Protein AF-A0AAE1I0R9-F1 (afdb_monomer_lite)

Structure (mmCIF, N/CA/C/O backbone):
data_AF-A0AAE1I0R9-F1
#
_entry.id   AF-A0AAE1I0R9-F1
#
loop_
_atom_site.group_PDB
_atom_site.id
_atom_site.type_symbol
_atom_site.label_atom_id
_atom_site.label_alt_id
_atom_site.label_comp_id
_atom_site.label_asym_id
_atom_site.label_entity_id
_atom_site.label_seq_id
_atom_site.pdbx_PDB_ins_code
_atom_site.Cartn_x
_atom_site.Cartn_y
_atom_site.Cartn_z
_atom_site.occupancy
_atom_site.B_iso_or_equiv
_atom_site.auth_seq_id
_atom_site.auth_comp_id
_atom_site.auth_asym_id
_atom_site.auth_atom_id
_atom_site.pdbx_PDB_model_num
ATOM 1 N N . MET A 1 1 ? -4.286 -12.818 36.187 1.00 58.19 1 MET A N 1
ATOM 2 C CA . MET A 1 1 ? -3.000 -12.265 35.698 1.00 58.19 1 MET A CA 1
ATOM 3 C C . MET A 1 1 ? -2.532 -12.941 34.406 1.00 58.19 1 MET A C 1
ATOM 5 O O . MET A 1 1 ? -2.054 -12.243 33.530 1.00 58.19 1 MET A O 1
ATOM 9 N N . THR A 1 2 ? -2.725 -14.253 34.232 1.00 62.12 2 THR A N 1
ATOM 10 C CA . THR A 1 2 ? -2.383 -15.006 33.003 1.00 62.12 2 THR A CA 1
ATOM 11 C C . THR A 1 2 ? -3.253 -14.705 31.773 1.00 62.12 2 THR A C 1
ATOM 13 O O . THR A 1 2 ? -2.785 -14.897 30.657 1.00 62.12 2 THR A O 1
ATOM 16 N N . THR A 1 3 ? -4.483 -14.208 31.938 1.00 63.59 3 THR A N 1
ATOM 17 C CA . THR A 1 3 ? -5.367 -13.837 30.815 1.00 63.59 3 THR A CA 1
ATOM 18 C C . THR A 1 3 ? -4.929 -12.546 30.116 1.00 63.59 3 THR A C 1
ATOM 20 O O . THR A 1 3 ? -4.850 -12.519 28.898 1.00 63.59 3 THR A O 1
ATOM 23 N N . ALA A 1 4 ? -4.511 -11.522 30.868 1.00 64.88 4 ALA A N 1
ATOM 24 C CA . ALA A 1 4 ? -4.095 -10.232 30.302 1.00 64.88 4 ALA A CA 1
ATOM 25 C C . ALA A 1 4 ? -2.843 -10.324 29.401 1.00 64.88 4 ALA A C 1
ATOM 27 O O . ALA A 1 4 ? -2.781 -9.667 28.367 1.00 64.88 4 ALA A O 1
ATOM 28 N N . PHE A 1 5 ? -1.871 -11.179 29.750 1.00 70.50 5 PHE A N 1
ATOM 29 C CA . PHE A 1 5 ? -0.695 -11.433 28.903 1.00 70.50 5 PHE A CA 1
ATOM 30 C C . PHE A 1 5 ? -1.070 -12.110 27.575 1.00 70.50 5 PHE A C 1
ATOM 32 O O . PHE A 1 5 ? -0.483 -11.811 26.537 1.00 70.50 5 PHE A O 1
ATOM 39 N N . ASN A 1 6 ? -2.063 -13.004 27.599 1.00 77.69 6 ASN A N 1
AT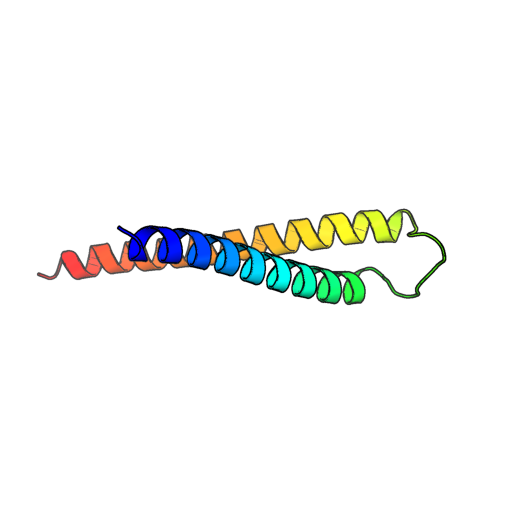OM 40 C CA . ASN A 1 6 ? -2.587 -13.638 26.392 1.00 77.69 6 ASN A CA 1
ATOM 41 C C . ASN A 1 6 ? -3.268 -12.592 25.493 1.00 77.69 6 ASN A C 1
ATOM 43 O O . ASN A 1 6 ? -2.988 -12.543 24.302 1.00 77.69 6 ASN A O 1
ATOM 47 N N . ASP A 1 7 ? -4.051 -11.682 26.077 1.00 87.75 7 ASP A N 1
ATOM 48 C CA . ASP A 1 7 ? -4.768 -10.641 25.332 1.00 87.75 7 ASP A CA 1
ATOM 49 C C . ASP A 1 7 ? -3.830 -9.618 24.662 1.00 87.75 7 ASP A C 1
ATOM 51 O O . ASP A 1 7 ? -4.100 -9.162 23.548 1.00 87.75 7 ASP A O 1
ATOM 55 N N . ASP A 1 8 ? -2.731 -9.230 25.319 1.00 89.31 8 ASP A N 1
ATOM 56 C CA . ASP A 1 8 ? -1.702 -8.365 24.720 1.00 89.31 8 ASP A CA 1
ATOM 57 C C . ASP A 1 8 ? -0.972 -9.074 23.571 1.00 89.31 8 ASP A C 1
ATOM 59 O O . ASP A 1 8 ? -0.800 -8.500 22.492 1.00 89.31 8 ASP A O 1
ATOM 63 N N . PHE A 1 9 ? -0.578 -10.332 23.781 1.00 91.06 9 PHE A N 1
ATOM 64 C CA . PHE A 1 9 ? 0.087 -11.140 22.761 1.00 91.06 9 PHE A CA 1
ATOM 65 C C . PHE A 1 9 ? -0.813 -11.367 21.539 1.00 91.06 9 PHE A C 1
ATOM 67 O O . PHE A 1 9 ? -0.386 -11.137 20.407 1.00 91.06 9 PHE A O 1
ATOM 74 N N . VAL A 1 10 ? -2.075 -11.750 21.753 1.00 93.69 10 VAL A N 1
ATOM 75 C CA . VAL A 1 10 ? -3.060 -11.957 20.682 1.00 93.69 10 VAL A CA 1
ATOM 76 C C . VAL A 1 10 ? -3.259 -10.676 19.877 1.00 93.69 10 VAL A C 1
ATOM 78 O O . VAL A 1 10 ? -3.215 -10.730 18.650 1.00 93.69 10 VAL A O 1
ATOM 81 N N . ARG A 1 11 ? -3.383 -9.512 20.532 1.00 93.25 11 ARG A N 1
ATOM 82 C CA . ARG A 1 11 ? -3.501 -8.221 19.833 1.00 93.25 11 ARG A CA 1
ATOM 83 C C . ARG A 1 11 ? -2.285 -7.902 18.967 1.00 93.25 11 ARG A C 1
ATOM 85 O O . ARG A 1 11 ? -2.455 -7.433 17.844 1.00 93.25 11 ARG A O 1
ATOM 92 N N . GLN A 1 12 ? -1.071 -8.154 19.454 1.00 94.12 12 GLN A N 1
ATOM 93 C CA . GLN A 1 12 ? 0.148 -7.924 18.670 1.00 94.12 12 GLN A CA 1
ATOM 94 C C . GLN A 1 12 ? 0.211 -8.841 17.444 1.00 94.12 12 GLN A C 1
ATOM 96 O O . GLN A 1 12 ? 0.453 -8.372 16.331 1.00 94.12 12 GLN A O 1
ATOM 101 N N . VAL A 1 13 ? -0.064 -10.134 17.626 1.00 94.88 13 VAL A N 1
ATOM 102 C CA . VAL A 1 13 ? -0.091 -11.110 16.526 1.00 94.88 13 VAL A CA 1
ATOM 103 C C . VAL A 1 13 ? -1.163 -10.746 15.498 1.00 94.88 13 VAL A C 1
ATOM 105 O O . VAL A 1 13 ? -0.910 -10.794 14.294 1.00 94.88 13 VAL A O 1
ATOM 108 N N . GLU A 1 14 ? -2.341 -10.322 15.950 1.00 95.81 14 GLU A N 1
ATOM 109 C CA . GLU A 1 14 ? -3.423 -9.887 15.071 1.00 95.81 14 GLU A CA 1
ATOM 110 C C . GLU A 1 14 ? -3.027 -8.651 14.250 1.00 95.81 14 GLU A C 1
ATOM 112 O O . GLU A 1 14 ? -3.241 -8.620 13.037 1.00 95.81 14 GLU A O 1
ATOM 117 N N . GLN A 1 15 ? -2.391 -7.652 14.872 1.00 96.00 15 GLN A N 1
ATOM 118 C CA . GLN A 1 15 ? -1.873 -6.477 14.163 1.00 96.00 15 GLN A CA 1
ATOM 119 C C . GLN A 1 15 ? -0.840 -6.860 13.097 1.00 96.00 15 GLN A C 1
ATOM 121 O O . GLN A 1 15 ? -0.913 -6.368 11.969 1.00 96.00 15 GLN A O 1
ATOM 126 N N . MET A 1 16 ? 0.083 -7.770 13.419 1.00 96.19 16 MET A N 1
ATOM 127 C CA . MET A 1 16 ? 1.079 -8.267 12.465 1.00 96.19 16 MET A CA 1
ATOM 128 C C . MET A 1 16 ? 0.425 -9.017 11.300 1.00 96.19 16 MET A C 1
ATOM 130 O O . MET A 1 16 ? 0.779 -8.777 10.146 1.00 96.19 16 MET A O 1
ATOM 134 N N . SER A 1 17 ? -0.562 -9.872 11.579 1.00 97.56 17 SER A N 1
ATOM 135 C CA . SER A 1 17 ? -1.320 -10.589 10.548 1.00 97.56 17 SER A CA 1
ATOM 136 C C . SER A 1 17 ? -2.053 -9.622 9.616 1.00 97.56 17 SER A C 1
ATOM 138 O O . SER A 1 17 ? -1.996 -9.771 8.396 1.00 97.56 17 SER A O 1
ATOM 140 N N . ARG A 1 18 ? -2.706 -8.593 10.171 1.00 96.44 18 ARG A N 1
ATOM 141 C CA . ARG A 1 18 ? -3.389 -7.551 9.387 1.00 96.44 18 ARG A CA 1
ATOM 142 C C . ARG A 1 18 ? -2.401 -6.769 8.520 1.00 96.44 18 ARG A C 1
ATOM 144 O O . ARG A 1 1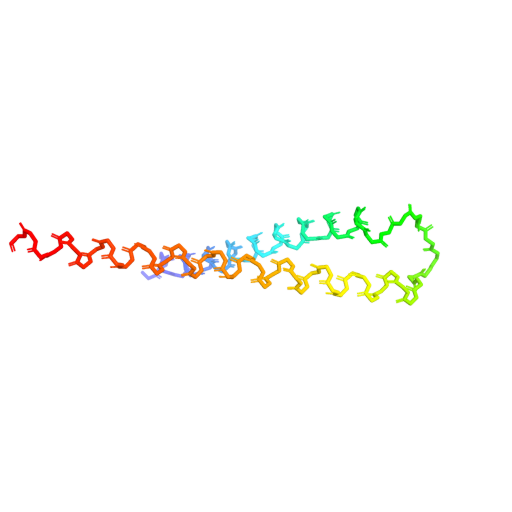8 ? -2.678 -6.514 7.351 1.00 96.44 18 ARG A O 1
ATOM 151 N N . PHE A 1 19 ? -1.233 -6.419 9.058 1.00 96.44 19 PHE A N 1
ATOM 152 C CA . PHE A 1 19 ? -0.178 -5.748 8.296 1.00 96.44 19 PHE A CA 1
ATOM 153 C C . PHE A 1 19 ? 0.352 -6.617 7.146 1.00 96.44 19 PHE A C 1
ATOM 155 O O . PHE A 1 19 ? 0.545 -6.131 6.027 1.00 96.44 19 PHE A O 1
ATOM 162 N N . GLN A 1 20 ? 0.552 -7.910 7.400 1.00 97.88 20 GLN A N 1
ATOM 163 C CA . GLN A 1 20 ? 0.984 -8.867 6.388 1.00 97.88 20 GLN A CA 1
ATOM 164 C C . GLN A 1 20 ? -0.046 -8.984 5.257 1.00 97.88 20 GLN A C 1
ATOM 166 O O . GLN A 1 20 ? 0.325 -8.947 4.085 1.00 97.88 20 GLN A O 1
ATOM 171 N N . GLU A 1 21 ? -1.337 -9.052 5.588 1.00 97.62 21 GLU A N 1
ATOM 172 C CA . GLU A 1 21 ? -2.421 -9.058 4.602 1.00 97.62 21 GLU A CA 1
ATOM 173 C C . GLU A 1 21 ? -2.404 -7.794 3.726 1.00 97.62 21 GLU A C 1
ATOM 175 O O . GLU A 1 21 ? -2.471 -7.887 2.497 1.00 97.62 21 GLU A O 1
ATOM 180 N N . GLN A 1 22 ? -2.240 -6.610 4.329 1.00 96.38 22 GLN A N 1
ATOM 181 C CA . GLN A 1 22 ? -2.131 -5.361 3.566 1.00 96.38 22 GLN A CA 1
ATOM 182 C C . GLN A 1 22 ? -0.889 -5.341 2.671 1.00 96.38 22 GLN A C 1
ATOM 184 O O . GLN A 1 22 ? -0.968 -4.891 1.528 1.00 96.38 22 GLN A O 1
ATOM 189 N N . THR A 1 23 ? 0.237 -5.869 3.153 1.00 98.12 23 THR A N 1
ATOM 190 C CA . THR A 1 23 ? 1.473 -5.970 2.368 1.00 98.12 23 THR A CA 1
ATOM 191 C C . THR A 1 23 ? 1.273 -6.867 1.150 1.00 98.12 23 THR A C 1
ATOM 193 O O . THR A 1 23 ? 1.635 -6.470 0.043 1.00 98.12 23 THR A O 1
ATOM 196 N 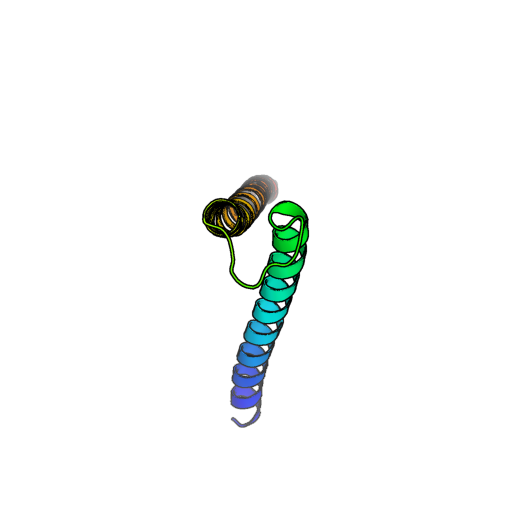N . HIS A 1 24 ? 0.643 -8.035 1.310 1.00 98.25 24 HIS A N 1
ATOM 197 C CA . HIS A 1 24 ? 0.325 -8.931 0.190 1.00 98.25 24 HIS A CA 1
ATOM 198 C C . HIS A 1 24 ? -0.612 -8.270 -0.821 1.00 98.25 24 HIS A C 1
ATOM 200 O O . HIS A 1 24 ? -0.368 -8.331 -2.027 1.00 98.25 24 HIS A O 1
ATOM 206 N N . LYS A 1 25 ? -1.645 -7.573 -0.337 1.00 97.75 25 LYS A N 1
ATOM 207 C CA . LYS A 1 25 ? -2.599 -6.846 -1.183 1.00 97.75 25 LYS A CA 1
ATOM 208 C C . LYS A 1 25 ? -1.925 -5.741 -1.996 1.00 97.75 25 LYS A C 1
ATOM 210 O O . LYS A 1 25 ? -2.145 -5.651 -3.202 1.00 97.75 25 LYS A O 1
ATOM 215 N N . LEU A 1 26 ? -1.108 -4.910 -1.350 1.00 98.31 26 LEU A N 1
ATOM 216 C CA . LEU A 1 26 ? -0.345 -3.847 -2.006 1.00 98.31 26 LEU A CA 1
ATOM 217 C C . LEU A 1 26 ? 0.654 -4.418 -3.008 1.00 98.31 26 LEU A C 1
ATOM 219 O O . LEU A 1 26 ? 0.743 -3.917 -4.125 1.00 98.31 26 LEU A O 1
ATOM 223 N N . THR A 1 27 ? 1.355 -5.487 -2.630 1.00 98.12 27 THR A N 1
ATOM 224 C CA . THR A 1 27 ? 2.332 -6.157 -3.493 1.00 98.12 27 THR A CA 1
ATOM 225 C C . THR A 1 27 ? 1.665 -6.658 -4.765 1.00 98.12 27 THR A C 1
ATOM 227 O O . THR A 1 27 ? 2.090 -6.270 -5.846 1.00 98.12 27 THR A O 1
ATOM 230 N N . SER A 1 28 ? 0.584 -7.437 -4.656 1.00 98.06 28 SER A N 1
ATOM 231 C CA . SER A 1 28 ? -0.153 -7.934 -5.826 1.00 98.06 28 SER A CA 1
ATOM 232 C C . SER A 1 28 ? -0.694 -6.785 -6.677 1.00 98.06 28 SER A C 1
ATOM 234 O O . SER A 1 28 ? -0.444 -6.736 -7.877 1.00 98.06 28 SER A O 1
ATOM 236 N N . LYS A 1 29 ? -1.364 -5.805 -6.059 1.00 98.25 29 LYS A N 1
ATOM 237 C CA . LYS A 1 29 ? -1.978 -4.694 -6.793 1.00 98.25 29 LYS A CA 1
ATOM 238 C C . LYS A 1 29 ? -0.954 -3.836 -7.533 1.00 98.25 29 LYS A C 1
ATOM 240 O O . LYS A 1 29 ? -1.180 -3.475 -8.684 1.00 98.25 29 LYS A O 1
ATOM 245 N N . CYS A 1 30 ? 0.134 -3.460 -6.867 1.00 98.50 30 CYS A N 1
ATOM 246 C CA . CYS A 1 30 ? 1.155 -2.609 -7.465 1.00 98.50 30 CYS A CA 1
ATOM 247 C C . CYS A 1 30 ? 2.038 -3.372 -8.448 1.00 98.50 30 CYS A C 1
ATOM 249 O O . CYS A 1 30 ? 2.511 -2.765 -9.407 1.00 98.50 30 CYS A O 1
ATOM 251 N N . TRP A 1 31 ? 2.207 -4.684 -8.268 1.00 97.69 31 TRP A N 1
ATOM 252 C CA . TRP A 1 31 ? 2.837 -5.538 -9.268 1.00 97.69 31 TRP A CA 1
ATOM 253 C C . TRP A 1 31 ? 2.065 -5.496 -10.588 1.00 97.69 31 TRP A C 1
ATOM 255 O O . TRP A 1 31 ? 2.638 -5.101 -11.600 1.00 97.69 31 TRP A O 1
ATOM 265 N N . ASP A 1 32 ? 0.755 -5.758 -10.551 1.00 97.38 32 ASP A N 1
ATOM 266 C CA . ASP A 1 32 ? -0.105 -5.757 -11.744 1.00 97.38 32 ASP A CA 1
ATOM 267 C C . ASP A 1 32 ? -0.137 -4.398 -12.469 1.00 97.38 32 ASP A C 1
ATOM 269 O O . ASP A 1 32 ? -0.358 -4.331 -13.675 1.00 97.38 32 ASP A O 1
ATOM 273 N N . ILE A 1 33 ? 0.063 -3.293 -11.740 1.00 97.81 33 ILE A N 1
ATOM 274 C CA . ILE A 1 33 ? 0.072 -1.934 -12.305 1.00 97.81 33 ILE A CA 1
ATOM 275 C C . ILE A 1 33 ? 1.435 -1.571 -12.907 1.00 97.81 33 ILE A C 1
ATOM 277 O O . ILE A 1 33 ? 1.495 -0.894 -13.934 1.00 97.81 33 ILE A O 1
ATOM 281 N N . CYS A 1 34 ? 2.529 -1.936 -12.236 1.00 98.12 34 CYS A N 1
ATOM 282 C CA . CYS A 1 34 ? 3.853 -1.368 -12.500 1.00 98.12 34 CYS A CA 1
ATOM 283 C C . CYS A 1 34 ? 4.830 -2.315 -13.201 1.00 98.12 34 CYS A C 1
ATOM 285 O O . CYS A 1 34 ? 5.870 -1.852 -13.689 1.00 98.12 34 CYS A O 1
ATOM 287 N N . VAL A 1 35 ? 4.546 -3.617 -13.225 1.00 96.19 35 VAL A N 1
ATOM 288 C CA . VAL A 1 35 ? 5.445 -4.637 -13.769 1.00 96.19 35 VAL A CA 1
ATOM 289 C C . VAL A 1 35 ? 4.751 -5.374 -14.910 1.00 96.19 35 VAL A C 1
ATOM 291 O O . VAL A 1 35 ? 3.911 -6.235 -14.688 1.00 96.19 35 VAL A O 1
ATOM 294 N N . ASP A 1 36 ? 5.129 -5.034 -16.143 1.00 91.00 36 ASP A N 1
ATOM 295 C CA . ASP A 1 36 ? 4.619 -5.689 -17.358 1.00 91.00 36 ASP A CA 1
ATOM 296 C C . ASP A 1 36 ? 5.248 -7.079 -17.548 1.00 91.00 36 ASP A C 1
ATOM 298 O O . ASP A 1 36 ? 4.562 -8.082 -17.735 1.00 91.00 36 ASP A O 1
ATOM 302 N N . LYS A 1 37 ? 6.582 -7.157 -17.451 1.00 90.25 37 LYS A N 1
ATOM 303 C CA . LYS A 1 37 ? 7.339 -8.404 -17.597 1.00 90.25 37 LYS A CA 1
ATOM 304 C C . LYS A 1 37 ? 8.371 -8.531 -16.480 1.00 90.25 37 LYS A C 1
ATOM 306 O O . LYS A 1 37 ? 9.064 -7.556 -16.191 1.00 90.25 37 LYS A O 1
ATOM 311 N N . PRO A 1 38 ? 8.500 -9.713 -15.859 1.00 87.94 38 PRO A N 1
ATOM 312 C CA . PRO A 1 38 ? 9.545 -9.952 -14.879 1.00 87.94 38 PRO A CA 1
ATOM 313 C C . PRO A 1 38 ? 10.915 -9.971 -15.569 1.00 87.94 38 PRO A C 1
ATOM 315 O O . PRO A 1 38 ? 11.145 -10.733 -16.508 1.00 87.94 38 PRO A O 1
ATOM 318 N N . GLU A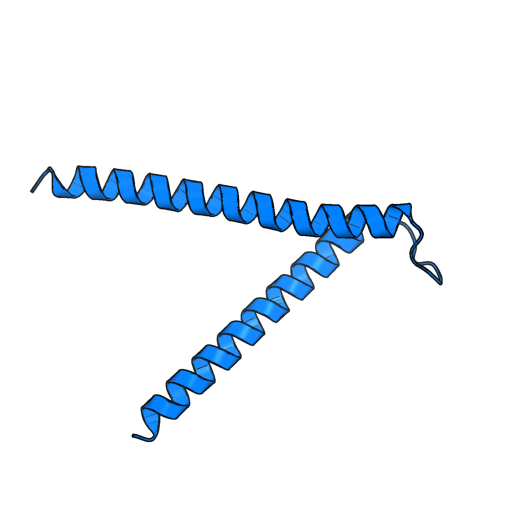 1 39 ? 11.829 -9.142 -15.077 1.00 88.06 39 GLU A N 1
ATOM 319 C CA . GLU A 1 39 ? 13.224 -9.077 -15.514 1.00 88.06 39 GLU A CA 1
ATOM 320 C C . GLU A 1 39 ? 14.161 -9.451 -14.357 1.00 88.06 39 GLU A C 1
ATOM 322 O O . GLU A 1 39 ? 13.753 -9.540 -13.199 1.00 88.06 39 GLU A O 1
ATOM 327 N N . THR A 1 40 ? 15.445 -9.666 -14.652 1.00 93.56 40 THR A N 1
ATOM 328 C CA . THR A 1 40 ? 16.454 -10.011 -13.632 1.00 93.56 40 THR A CA 1
ATOM 329 C C . THR A 1 40 ? 16.705 -8.886 -12.626 1.00 93.56 40 THR A C 1
ATOM 331 O O . THR A 1 40 ? 17.277 -9.129 -11.562 1.00 93.56 40 THR A O 1
ATOM 334 N N . ARG A 1 41 ? 16.303 -7.655 -12.960 1.00 93.06 41 ARG A N 1
ATOM 335 C CA . ARG A 1 41 ? 16.355 -6.466 -12.106 1.00 93.06 41 ARG A CA 1
ATOM 336 C C . ARG A 1 41 ? 15.134 -5.600 -12.378 1.00 93.06 41 ARG A C 1
ATOM 338 O O . ARG A 1 41 ? 14.628 -5.585 -13.495 1.00 93.06 41 ARG A O 1
ATOM 345 N N . LEU A 1 42 ? 14.694 -4.847 -11.376 1.00 92.56 42 LEU A N 1
ATOM 346 C CA . LEU A 1 42 ? 13.693 -3.811 -11.599 1.00 92.56 42 LEU A CA 1
ATOM 347 C C . LEU A 1 42 ? 14.344 -2.656 -12.370 1.00 92.56 42 LEU A C 1
ATOM 349 O O . LEU A 1 42 ? 15.379 -2.129 -11.971 1.00 92.56 42 LEU A O 1
ATOM 353 N N . GLY A 1 43 ? 13.751 -2.273 -13.498 1.00 93.25 43 GLY A N 1
ATOM 354 C CA . GLY A 1 43 ? 14.148 -1.057 -14.201 1.00 93.25 43 GLY A CA 1
ATOM 355 C C . GLY A 1 43 ? 13.739 0.190 -13.413 1.00 93.25 43 GLY A C 1
ATOM 356 O O . GLY A 1 43 ? 12.730 0.181 -12.706 1.00 93.25 43 GLY A O 1
ATOM 357 N N . SER A 1 44 ? 14.456 1.301 -13.599 1.00 95.94 44 SER A N 1
ATOM 358 C CA . SER A 1 44 ? 14.208 2.572 -12.888 1.00 95.94 44 SER A CA 1
ATOM 359 C C . SER A 1 44 ? 12.755 3.062 -12.975 1.00 95.94 44 SER A C 1
ATOM 361 O O . SER A 1 44 ? 12.216 3.635 -12.024 1.00 95.94 44 SER A O 1
ATOM 363 N N . ARG A 1 45 ? 12.087 2.801 -14.108 1.00 95.62 45 ARG A N 1
ATOM 364 C CA . ARG A 1 45 ? 10.666 3.109 -14.311 1.00 95.62 45 ARG A CA 1
ATOM 365 C C . ARG A 1 45 ? 9.758 2.277 -13.401 1.00 95.62 45 ARG A C 1
ATOM 367 O O . ARG A 1 45 ? 8.856 2.846 -12.790 1.00 95.62 45 ARG A O 1
ATOM 374 N N . SER A 1 46 ? 9.981 0.967 -13.308 1.00 96.50 46 SER A N 1
ATOM 375 C CA . SER A 1 46 ? 9.184 0.075 -12.458 1.00 96.50 46 SER A CA 1
ATOM 376 C C . SER A 1 46 ? 9.449 0.334 -10.978 1.00 96.50 46 SER A C 1
ATOM 378 O O . SER A 1 46 ? 8.495 0.387 -10.212 1.00 96.50 46 SER A O 1
ATOM 380 N N . GLU A 1 47 ? 10.695 0.606 -10.580 1.00 96.62 47 GLU A N 1
ATOM 381 C CA . GLU A 1 47 ? 11.025 1.014 -9.204 1.00 96.62 47 GLU A CA 1
ATOM 382 C C . GLU A 1 47 ? 10.282 2.295 -8.798 1.00 96.62 47 GLU A C 1
ATOM 384 O O . GLU A 1 47 ? 9.603 2.337 -7.770 1.00 96.62 47 GLU A O 1
ATOM 389 N N . THR A 1 48 ? 10.347 3.327 -9.647 1.00 98.25 48 THR A N 1
ATOM 390 C CA . THR A 1 48 ? 9.645 4.599 -9.414 1.00 98.25 48 THR A CA 1
ATOM 391 C C . THR A 1 48 ? 8.129 4.398 -9.376 1.00 98.25 48 THR A C 1
ATOM 393 O O . THR A 1 48 ? 7.449 4.962 -8.518 1.00 98.25 48 THR A O 1
ATOM 396 N N . CYS A 1 49 ? 7.585 3.579 -10.282 1.00 98.50 49 CYS A N 1
ATOM 397 C CA . CYS A 1 49 ? 6.161 3.261 -10.308 1.00 98.50 49 CYS A CA 1
ATOM 398 C C . CYS A 1 49 ? 5.717 2.552 -9.026 1.00 98.50 49 CYS A C 1
ATOM 400 O O . CYS A 1 49 ? 4.734 2.976 -8.429 1.00 98.50 49 CYS A O 1
ATOM 402 N N . LEU A 1 50 ? 6.441 1.521 -8.577 1.00 98.31 50 LEU A N 1
ATOM 403 C CA . LEU A 1 50 ? 6.100 0.754 -7.376 1.00 98.31 50 LEU A CA 1
ATOM 404 C C . LEU A 1 50 ? 6.074 1.648 -6.132 1.00 98.31 50 LEU A C 1
ATOM 406 O O . LEU A 1 50 ? 5.103 1.602 -5.376 1.00 98.31 50 LEU A O 1
ATOM 410 N N . LYS A 1 51 ? 7.083 2.515 -5.968 1.00 98.50 51 LYS A N 1
ATOM 411 C CA . LYS A 1 51 ? 7.120 3.506 -4.882 1.00 98.50 51 LYS A CA 1
ATOM 412 C C . LYS A 1 51 ? 5.881 4.405 -4.908 1.00 98.50 51 LYS A C 1
ATOM 414 O O . LYS A 1 51 ? 5.154 4.484 -3.921 1.00 98.50 51 LYS A O 1
ATOM 419 N N . ASN A 1 52 ? 5.601 5.015 -6.060 1.00 98.75 52 ASN A N 1
ATOM 420 C CA . ASN A 1 52 ? 4.443 5.891 -6.221 1.00 98.75 52 ASN A CA 1
ATOM 421 C C . ASN A 1 52 ? 3.118 5.139 -6.017 1.00 98.75 52 ASN A C 1
ATOM 423 O O . ASN A 1 52 ? 2.199 5.680 -5.417 1.00 98.75 52 ASN A O 1
ATOM 427 N N . CYS A 1 53 ? 2.996 3.903 -6.502 1.00 98.81 53 CYS A N 1
ATOM 428 C CA . CYS A 1 53 ? 1.778 3.107 -6.380 1.00 98.81 53 CYS A CA 1
ATOM 429 C C . CY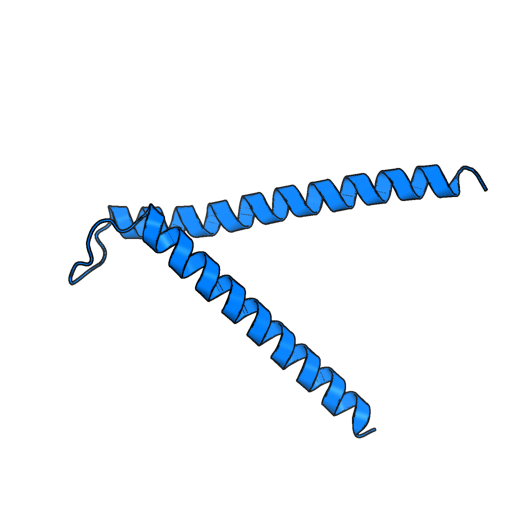S A 1 53 ? 1.423 2.850 -4.913 1.00 98.81 53 CYS A C 1
ATOM 431 O O . CYS A 1 53 ? 0.287 3.096 -4.506 1.00 98.81 53 CYS A O 1
ATOM 433 N N . VAL A 1 54 ? 2.401 2.416 -4.113 1.00 98.62 54 VAL A N 1
ATOM 434 C CA . VAL A 1 54 ? 2.196 2.154 -2.684 1.00 98.62 54 VAL A CA 1
ATOM 435 C C . VAL A 1 54 ? 1.867 3.447 -1.934 1.00 98.62 54 VAL A C 1
ATOM 437 O O . VAL A 1 54 ? 0.868 3.482 -1.215 1.00 98.62 54 VAL A O 1
ATOM 440 N N . GLU A 1 55 ? 2.639 4.520 -2.144 1.00 98.62 55 GLU A N 1
ATOM 441 C CA . GLU A 1 55 ? 2.395 5.828 -1.513 1.00 98.62 55 GLU A CA 1
ATOM 442 C C . GLU A 1 55 ? 0.984 6.350 -1.832 1.00 98.62 55 GLU A C 1
ATOM 444 O O . GLU A 1 55 ? 0.220 6.680 -0.927 1.00 98.62 55 GLU A O 1
ATOM 449 N N . ARG A 1 56 ? 0.578 6.335 -3.110 1.00 98.50 56 ARG A N 1
ATOM 450 C CA . ARG A 1 56 ? -0.743 6.830 -3.531 1.00 98.50 56 ARG A CA 1
ATOM 451 C C . ARG A 1 56 ? -1.888 5.969 -3.027 1.00 98.50 56 ARG A C 1
ATOM 453 O O . ARG A 1 56 ? -2.947 6.507 -2.708 1.00 98.50 56 ARG A O 1
ATOM 460 N N . PHE A 1 57 ? -1.699 4.654 -2.942 1.00 98.25 57 PHE A N 1
ATOM 461 C CA . PHE A 1 57 ? -2.712 3.785 -2.360 1.00 98.25 57 PHE A CA 1
ATOM 462 C C . PHE A 1 57 ? -2.936 4.147 -0.889 1.00 98.25 57 PHE A C 1
ATOM 464 O O . PHE A 1 57 ? -4.078 4.351 -0.482 1.00 98.25 57 PHE A O 1
ATOM 471 N N . ILE A 1 58 ? -1.866 4.282 -0.105 1.00 97.94 58 ILE A N 1
ATOM 472 C CA . ILE A 1 58 ? -1.962 4.632 1.318 1.00 97.94 58 ILE A CA 1
ATOM 473 C C . ILE A 1 58 ? -2.589 6.022 1.499 1.00 97.94 58 ILE A C 1
ATOM 475 O O . ILE A 1 58 ? -3.536 6.156 2.276 1.00 97.94 58 ILE A O 1
ATOM 479 N N . ASP A 1 59 ? -2.141 7.025 0.736 1.00 98.12 59 ASP A N 1
ATOM 480 C CA . ASP A 1 59 ? -2.678 8.393 0.779 1.00 98.12 59 ASP A CA 1
ATOM 481 C C . ASP A 1 59 ? -4.199 8.418 0.585 1.00 98.12 59 ASP A C 1
ATOM 483 O O . ASP A 1 59 ? -4.934 9.025 1.367 1.00 98.12 59 ASP A O 1
ATOM 487 N N . ILE A 1 60 ? -4.684 7.734 -0.455 1.00 97.50 60 ILE A N 1
ATOM 488 C CA . ILE A 1 60 ? -6.106 7.723 -0.804 1.00 97.50 60 ILE A CA 1
ATOM 489 C C . ILE A 1 60 ? -6.918 6.968 0.250 1.00 97.50 60 ILE A C 1
ATOM 491 O O . ILE A 1 60 ? -7.996 7.430 0.624 1.00 97.50 60 ILE A O 1
ATOM 495 N N . ASN A 1 61 ? -6.418 5.840 0.765 1.00 96.31 61 ASN A N 1
ATOM 496 C CA . ASN A 1 61 ? -7.121 5.100 1.817 1.00 96.31 61 ASN A CA 1
ATOM 497 C C . ASN A 1 61 ? -7.253 5.938 3.097 1.00 96.31 61 ASN A C 1
ATOM 499 O O . ASN A 1 61 ? -8.340 5.993 3.674 1.00 96.31 61 ASN A O 1
ATOM 503 N N . ASN A 1 62 ? -6.195 6.645 3.498 1.00 97.00 62 ASN A N 1
ATOM 504 C CA . ASN A 1 62 ? -6.237 7.556 4.641 1.00 97.00 62 ASN A CA 1
ATOM 505 C C . ASN A 1 62 ? -7.201 8.719 4.394 1.00 97.00 62 ASN A C 1
ATOM 507 O O . ASN A 1 62 ? -8.028 9.027 5.248 1.00 97.00 62 ASN A O 1
ATOM 511 N N . PHE A 1 63 ? -7.150 9.336 3.211 1.00 97.38 63 PHE A N 1
ATOM 512 C CA . PHE A 1 63 ? -8.060 10.419 2.841 1.00 97.38 63 PHE A CA 1
ATOM 513 C C . PHE A 1 63 ? -9.532 9.993 2.926 1.00 97.38 63 PHE A C 1
ATOM 515 O O . PHE A 1 63 ? -10.351 10.686 3.533 1.00 97.38 63 PHE A O 1
ATOM 522 N N . ILE A 1 64 ? -9.866 8.834 2.352 1.00 96.94 64 ILE A N 1
ATOM 523 C CA . ILE A 1 64 ? -11.223 8.283 2.366 1.00 96.94 64 ILE A CA 1
ATOM 524 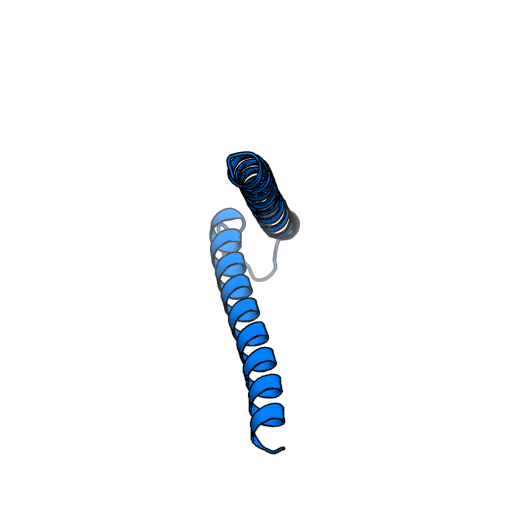C C . ILE A 1 64 ? -11.664 7.976 3.803 1.00 96.94 64 ILE A C 1
ATOM 526 O O . ILE A 1 64 ? -12.764 8.367 4.198 1.00 96.94 64 ILE A O 1
ATOM 530 N N . THR A 1 65 ? -10.804 7.328 4.592 1.00 96.62 65 THR A N 1
ATOM 531 C CA . THR A 1 65 ? -11.088 6.965 5.991 1.00 96.62 65 THR A CA 1
ATOM 532 C C . THR A 1 65 ? -11.348 8.207 6.840 1.00 96.62 65 THR A C 1
ATOM 534 O O . THR A 1 65 ? -12.417 8.325 7.437 1.00 96.62 65 THR A O 1
ATOM 537 N N . ASN A 1 66 ? -10.454 9.197 6.784 1.00 95.88 66 ASN A N 1
ATOM 538 C CA . ASN A 1 66 ? -10.593 10.464 7.507 1.00 95.88 66 ASN A CA 1
ATOM 539 C C . ASN A 1 66 ? -11.883 11.205 7.129 1.00 95.88 66 ASN A C 1
ATOM 541 O O . ASN A 1 66 ? -12.552 11.800 7.977 1.00 95.88 66 ASN A O 1
ATOM 545 N N . ARG A 1 67 ? -12.271 11.168 5.847 1.00 95.94 67 ARG A N 1
ATOM 546 C CA . ARG A 1 67 ? -13.529 11.771 5.392 1.00 95.94 67 ARG A CA 1
ATOM 547 C C . ARG A 1 67 ? -14.737 11.069 6.005 1.00 95.94 67 ARG A C 1
ATOM 549 O O . ARG A 1 67 ? -15.685 11.747 6.398 1.00 95.94 67 ARG A O 1
ATOM 556 N N . PHE A 1 68 ? -14.726 9.739 6.078 1.00 96.56 68 PHE A N 1
ATOM 557 C CA . PHE A 1 68 ? -15.811 8.985 6.705 1.00 96.56 68 PHE A CA 1
ATOM 558 C C . PHE A 1 68 ? -15.902 9.246 8.208 1.00 96.56 68 PHE A C 1
ATOM 560 O O . PHE A 1 68 ? -16.999 9.504 8.700 1.00 96.56 68 PHE A O 1
ATOM 567 N N . GLU A 1 69 ? -14.776 9.255 8.920 1.00 94.94 69 GLU A N 1
ATOM 568 C CA . GLU A 1 69 ? -14.730 9.579 10.351 1.00 94.94 69 GLU A CA 1
ATOM 569 C C . GLU A 1 69 ? -15.312 10.965 10.634 1.00 94.94 69 GLU A C 1
ATOM 571 O O . GLU A 1 69 ? -16.178 11.113 11.501 1.00 94.94 69 GLU A O 1
ATOM 576 N N . LYS A 1 70 ? -14.923 11.966 9.835 1.00 93.75 70 LYS A N 1
ATOM 577 C CA . LYS A 1 70 ? -15.470 13.320 9.936 1.00 93.75 70 LYS A CA 1
ATOM 578 C C . LYS A 1 70 ? -16.989 13.331 9.743 1.00 93.75 70 LYS A C 1
ATOM 580 O O . LYS A 1 70 ? -17.703 13.843 10.602 1.00 93.75 70 LYS A O 1
ATOM 585 N N . SER A 1 71 ? -17.500 12.703 8.683 1.00 94.50 71 SER A N 1
ATOM 586 C CA . SER A 1 71 ? -18.947 12.634 8.436 1.00 94.50 71 SER A CA 1
ATOM 587 C C . SER A 1 71 ? -19.723 11.891 9.534 1.00 94.50 71 SER A C 1
ATOM 589 O O . SER A 1 71 ? -20.871 12.236 9.809 1.00 94.50 71 SER A O 1
ATOM 591 N N . LEU A 1 72 ? -19.129 10.878 10.175 1.00 93.56 72 LEU A N 1
ATOM 592 C CA . LEU A 1 72 ? -19.741 10.186 11.316 1.00 93.56 72 LEU A CA 1
ATOM 593 C C . LEU A 1 72 ? -19.744 11.054 12.581 1.00 93.56 72 LEU A C 1
ATOM 595 O O . LEU A 1 72 ? -20.727 11.040 13.322 1.00 93.56 72 LEU A O 1
ATOM 599 N N . SER A 1 73 ? -18.677 11.820 12.821 1.00 91.44 73 SER A N 1
ATOM 600 C CA . SER A 1 73 ? -18.610 12.755 13.951 1.00 91.44 73 SER A CA 1
ATOM 601 C C . SER A 1 73 ? -19.662 13.866 13.842 1.00 91.44 73 SER A C 1
ATOM 603 O O . SER A 1 73 ? -20.353 14.143 14.819 1.00 91.44 73 SER A O 1
ATOM 605 N N . GLU A 1 74 ? -19.866 14.410 12.637 1.00 88.06 74 GLU A N 1
ATOM 606 C CA . GLU A 1 74 ? -20.879 15.434 12.353 1.00 88.06 74 GLU A CA 1
ATOM 607 C C . GLU A 1 74 ? -22.297 14.905 12.618 1.00 88.06 74 GLU A C 1
ATOM 609 O O . GLU A 1 74 ? -23.103 15.567 13.271 1.00 88.06 74 GLU A O 1
ATOM 614 N N . LYS A 1 75 ? -22.600 13.673 12.189 1.00 84.69 75 LYS A N 1
ATOM 615 C CA . LYS A 1 75 ? -23.899 13.041 12.472 1.00 84.69 75 LYS A CA 1
ATOM 616 C C . LYS A 1 75 ? -24.127 12.809 13.965 1.00 84.69 75 LYS A C 1
ATOM 618 O O . LYS A 1 75 ? -25.216 13.088 14.453 1.00 84.69 75 LYS A O 1
ATOM 623 N N . ARG A 1 76 ? -23.097 12.379 14.700 1.00 78.31 76 ARG A N 1
ATOM 624 C CA . ARG A 1 76 ? -23.179 12.164 16.153 1.00 78.31 76 ARG A CA 1
ATOM 625 C C . ARG A 1 76 ? -23.500 13.454 16.918 1.00 78.31 76 ARG A C 1
ATOM 627 O O . ARG A 1 76 ? -24.267 13.406 17.871 1.00 78.31 76 ARG A O 1
ATOM 634 N N . SER A 1 77 ? -22.953 14.597 16.492 1.00 73.19 77 SER A N 1
ATOM 635 C CA . SER A 1 77 ? -23.274 15.900 17.098 1.00 73.19 77 SER A CA 1
ATOM 636 C C . SER A 1 77 ? -24.696 16.389 16.804 1.00 73.19 77 SER A C 1
ATOM 638 O O . SER A 1 77 ? -25.274 17.113 17.611 1.00 73.19 77 SER A O 1
ATOM 640 N N . VAL A 1 78 ? -25.274 15.990 15.668 1.00 73.75 78 VAL A N 1
ATOM 641 C CA . VAL A 1 78 ? -26.664 16.327 15.326 1.00 73.75 78 VAL A CA 1
ATOM 642 C C . VAL A 1 78 ? -27.641 15.466 16.127 1.00 73.75 78 VAL A C 1
ATOM 644 O O . VAL A 1 78 ? -28.630 15.987 16.629 1.00 73.75 78 VAL A O 1
ATOM 647 N N . GLU A 1 79 ? -27.344 14.177 16.301 1.00 65.38 79 GLU A N 1
ATOM 648 C CA . GLU A 1 79 ? -28.198 13.248 17.052 1.00 65.38 79 GLU A CA 1
ATOM 649 C C . GLU A 1 79 ? -28.241 13.585 18.551 1.00 65.38 79 GLU A C 1
ATOM 651 O O . GLU A 1 79 ? -29.318 13.602 19.131 1.00 65.38 79 GLU A O 1
ATOM 656 N N . SER A 1 80 ? -27.121 14.006 19.160 1.00 60.97 80 SER A N 1
ATOM 657 C CA . SER A 1 80 ? -27.121 14.445 20.569 1.00 60.97 80 SER A CA 1
ATOM 658 C C . SER A 1 80 ? -27.757 15.822 20.812 1.00 60.97 80 SER A C 1
ATOM 660 O O . SER A 1 80 ? -27.812 16.254 21.958 1.00 60.97 80 SER A O 1
ATOM 662 N N . SER A 1 81 ? -28.143 16.553 19.761 1.00 59.47 81 SER A N 1
ATOM 663 C CA . SER A 1 81 ? -28.845 17.842 19.882 1.00 59.47 81 SER A CA 1
ATOM 664 C C . SER A 1 81 ? -30.370 17.683 19.803 1.00 59.47 81 SER A C 1
ATOM 666 O O . SER A 1 81 ? -31.087 18.682 19.851 1.00 59.47 81 SER A O 1
ATOM 668 N N . PHE A 1 82 ? -30.857 16.449 19.625 1.00 60.50 82 PHE A N 1
ATOM 669 C CA . PHE A 1 82 ? -32.279 16.108 19.545 1.00 60.50 82 PHE A CA 1
ATOM 670 C C . PHE A 1 82 ? -32.778 15.293 20.758 1.00 60.50 82 PHE A C 1
ATOM 672 O O . PHE A 1 82 ? -33.932 14.871 20.763 1.00 60.50 82 PHE A O 1
ATOM 679 N N . ASP A 1 83 ? -31.931 15.121 21.780 1.00 49.59 83 ASP A N 1
ATOM 680 C CA . ASP A 1 83 ? -32.289 14.677 23.138 1.00 49.59 83 ASP A CA 1
ATOM 681 C C . ASP A 1 83 ? -32.311 15.868 24.114 1.00 49.59 83 ASP A C 1
ATOM 683 O O . ASP A 1 83 ? -31.447 16.769 23.975 1.00 49.59 83 ASP A O 1
#

Sequence (83 aa):
MTTAFNDDFVRQVEQMSRFQEQTHKLTSKCWDICVDKPETRLGSRSETCLKNCVERFIDINNFITNRFEKSLSEKRSVESSFD

InterPro domains:
  IPR004217 Tim10-like [PF02953] (9-70)
  IPR035427 Tim10-like domain superfamily [G3DSA:1.10.287.810] (11-71)
  IPR035427 Tim10-like domain superfamily [SSF144122] (15-72)

Foldseek 3Di:
DVVVVVVVVVVVVVVVVVVVVVVVVLCVVQCVVQPPDDDPDDDPRSVVSSVCSSVVVVVVVVVVVVVVVVVVVVVVVVVVVVD

pLDDT: mean 90.5, std 12.05, range [49.59, 98.81]

Secondary structure (DSSP, 8-state):
-HHHHHHHHHHHHHHHHHHHHHHHHHHHHHHHHH-SS--SS--HHHHHHHHHHHHHHHHHHHHHHHHHHHHHHHHHHHHTT--

Radius of gyration: 20.16 Å; chains: 1; bounding box: 49×33×53 Å

Organism: NCBI:txid407009